Protein AF-X7F0U5-F1 (afdb_monomer_lite)

Secondary structure (DSSP, 8-state):
-PPPSS---EETTEE-TT--SHHHHHHHTT-----S-GGG-S-TTS-HHHHHHHHHHHTT-S-HHHHHHHHHHHHHHTT--GGGTTS-GGGS-HHHHHHH-

Foldseek 3Di:
DDQPPDDFDDDPNHTPSPDDDPVVVVVVVVDDDDDPDLQPQFDQVDALLCSQLVVCVVVVHDDPVVSLVVSLVLCVVLPHDSVSRRPGPVPDDPSRSVSSD

Sequence (101 aa):
METPSAGQVRFGGRDIGALRGEPLRQLRRRIQFVHQNPYGSLDPRYTIEDILTEPLRAFGIGRPEERRDRALQLLDQVALDRALAARRPAALSGGQRQRVA

InterPro domains:
  IPR003439 ABC transporter-like, ATP-binding domain [PF00005] (2-101)
  IPR027417 P-loop containing nucleoside triphosphate hydrolase [G3DSA:3.40.50.300] (1-101)
  IPR027417 P-loop containing nucleoside triphosphate hydrolase [SSF52540] (2-101)
  IPR050319 ABC Transporter ATP-Binding [PTHR43776] (2-101)

pLDDT: mean 81.18, std 15.32, range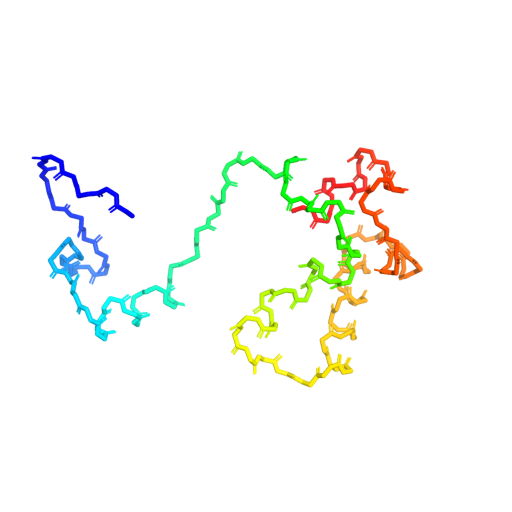 [41.72, 97.5]

Structure (mmCIF, N/CA/C/O backbone):
data_AF-X7F0U5-F1
#
_entry.id   AF-X7F0U5-F1
#
loop_
_atom_site.group_PDB
_atom_site.id
_atom_site.type_symbol
_atom_site.label_atom_id
_atom_site.label_alt_id
_atom_site.label_comp_id
_atom_site.label_asym_id
_atom_site.label_entity_id
_atom_site.label_seq_id
_atom_site.pdbx_PDB_ins_code
_atom_site.Cartn_x
_atom_site.Cartn_y
_atom_site.Cartn_z
_atom_site.occupancy
_atom_site.B_iso_or_equiv
_atom_site.auth_seq_id
_atom_site.auth_comp_id
_atom_site.auth_asym_id
_atom_site.auth_atom_id
_atom_site.pdbx_PDB_model_num
ATOM 1 N N . MET A 1 1 ? -3.152 5.169 22.669 1.00 51.69 1 MET A N 1
ATOM 2 C CA . MET A 1 1 ? -4.476 5.816 22.749 1.00 51.69 1 MET A CA 1
ATOM 3 C C . MET A 1 1 ? -4.458 6.654 23.995 1.00 51.69 1 MET A C 1
ATOM 5 O O . MET A 1 1 ? -4.257 6.095 25.066 1.00 51.69 1 MET A O 1
ATOM 9 N N . GLU A 1 2 ? -4.583 7.961 23.831 1.00 47.38 2 GLU A N 1
ATOM 10 C CA . GLU A 1 2 ? -4.828 8.847 24.960 1.00 47.38 2 GLU A CA 1
ATOM 11 C C . GLU A 1 2 ? -6.201 8.531 25.558 1.00 47.38 2 GLU A C 1
ATOM 13 O O . GLU A 1 2 ? -7.156 8.226 24.837 1.00 47.38 2 GLU A O 1
ATOM 18 N N . THR A 1 3 ? -6.282 8.530 26.883 1.00 53.50 3 THR A N 1
ATOM 19 C CA . THR A 1 3 ? -7.553 8.486 27.604 1.00 53.50 3 THR A CA 1
ATOM 20 C C . THR A 1 3 ? -8.225 9.850 27.467 1.00 53.50 3 THR A C 1
ATOM 22 O O . THR A 1 3 ? -7.585 10.846 27.803 1.00 53.50 3 THR A O 1
ATOM 25 N N . PRO A 1 4 ? -9.483 9.927 26.996 1.00 56.25 4 PRO A N 1
ATOM 26 C CA . PRO A 1 4 ? -10.209 11.189 26.945 1.00 56.25 4 PRO A CA 1
ATOM 27 C C . PRO A 1 4 ? -10.273 11.819 28.339 1.00 56.25 4 PRO A C 1
ATOM 29 O O . PRO A 1 4 ? -10.572 11.124 29.310 1.00 56.25 4 PRO A O 1
ATOM 32 N N . SER A 1 5 ? -10.039 13.128 28.437 1.00 61.38 5 SER A N 1
ATOM 33 C CA . SER A 1 5 ? -10.123 13.864 29.707 1.00 61.38 5 SER A CA 1
ATOM 34 C C . SER A 1 5 ? -11.543 13.877 30.300 1.00 61.38 5 SER A C 1
ATOM 36 O O . SER A 1 5 ? -11.698 14.048 31.504 1.00 61.38 5 SER A O 1
ATOM 38 N N . ALA A 1 6 ? -12.576 13.668 29.471 1.00 63.72 6 ALA A N 1
ATOM 39 C CA . ALA A 1 6 ? -13.962 13.407 29.867 1.00 63.72 6 ALA A CA 1
ATOM 40 C C . ALA A 1 6 ? -14.750 12.759 28.704 1.00 63.72 6 ALA A C 1
ATOM 42 O O . ALA A 1 6 ? -14.353 12.869 27.543 1.00 63.72 6 ALA A O 1
ATOM 43 N N . GLY A 1 7 ? -15.887 12.121 29.009 1.00 66.38 7 GLY A N 1
ATOM 44 C CA . GLY A 1 7 ? -16.810 11.532 28.024 1.00 66.38 7 GLY A CA 1
ATOM 45 C C . GLY A 1 7 ? -16.738 10.003 27.912 1.00 66.38 7 GLY A C 1
ATOM 46 O O . GLY A 1 7 ? -15.793 9.368 28.373 1.00 66.38 7 GLY A O 1
ATOM 47 N N . GLN A 1 8 ? -17.768 9.400 27.310 1.00 70.06 8 GLN A N 1
ATOM 48 C CA . GLN A 1 8 ? -17.839 7.957 27.050 1.00 70.06 8 GLN A CA 1
ATOM 49 C C . GLN A 1 8 ? -17.716 7.697 25.552 1.00 70.06 8 GLN A C 1
ATOM 51 O O . GLN A 1 8 ? -18.449 8.280 24.754 1.00 70.06 8 GLN A O 1
ATOM 56 N N . VAL A 1 9 ? -16.828 6.782 25.169 1.00 70.19 9 VAL A N 1
ATOM 57 C CA . VAL A 1 9 ? -16.730 6.310 23.784 1.00 70.19 9 VAL A CA 1
ATOM 58 C C . VAL A 1 9 ? -17.478 4.988 23.704 1.00 70.19 9 VAL A C 1
ATOM 60 O O . VAL A 1 9 ? -17.107 4.032 24.380 1.00 70.19 9 VAL A O 1
ATOM 63 N N . ARG A 1 10 ? -18.539 4.917 22.893 1.00 73.88 10 ARG A N 1
ATOM 64 C CA . ARG A 1 10 ? -19.331 3.691 22.707 1.00 73.88 10 ARG A CA 1
ATOM 65 C C . ARG A 1 10 ? -19.117 3.108 21.313 1.00 73.88 10 ARG A C 1
ATOM 67 O O . ARG A 1 10 ? -19.188 3.828 20.325 1.00 73.88 10 ARG A O 1
ATOM 74 N N . PHE A 1 11 ? -18.919 1.795 21.231 1.00 66.06 11 PHE A N 1
ATOM 75 C CA . PHE A 1 11 ? -18.858 1.035 19.980 1.00 66.06 11 PHE A CA 1
ATOM 76 C C . PHE A 1 11 ? -19.890 -0.095 20.026 1.00 66.06 11 PHE A C 1
ATOM 78 O O . PHE A 1 11 ? -19.858 -0.929 20.931 1.00 66.06 11 PHE A O 1
ATOM 85 N N . GLY A 1 12 ? -20.840 -0.111 19.085 1.00 66.25 12 GLY A N 1
ATOM 86 C CA . GLY A 1 12 ? -21.920 -1.110 19.059 1.00 66.25 12 GLY A CA 1
ATOM 87 C C . GLY A 1 12 ? -22.784 -1.131 20.330 1.00 66.25 12 GLY A C 1
ATOM 88 O O . GLY A 1 12 ? -23.167 -2.200 20.788 1.00 66.25 12 GLY A O 1
ATOM 89 N N . GLY A 1 13 ? -23.018 0.033 20.949 1.00 70.31 13 GLY A N 1
ATOM 90 C CA . GLY A 1 13 ? -23.785 0.162 22.197 1.00 70.31 13 GLY A CA 1
ATOM 91 C C . GLY A 1 13 ? -22.998 -0.119 23.484 1.00 70.31 13 GLY A C 1
ATOM 92 O O . GLY A 1 13 ? -23.522 0.110 24.571 1.00 70.31 13 GLY A O 1
ATOM 93 N N . ARG A 1 14 ? -21.735 -0.554 23.391 1.00 66.06 14 ARG A N 1
ATOM 94 C CA . ARG A 1 14 ? -20.882 -0.866 24.545 1.00 66.06 14 ARG A CA 1
ATOM 95 C C . ARG A 1 14 ? -19.850 0.233 24.776 1.00 66.06 14 ARG A C 1
ATOM 97 O O . ARG A 1 14 ? -19.194 0.649 23.826 1.00 66.06 14 ARG A O 1
ATOM 104 N N . ASP A 1 15 ? -19.693 0.687 26.018 1.00 77.56 15 ASP A N 1
ATOM 105 C CA . ASP A 1 15 ? -18.604 1.599 26.392 1.00 77.56 15 ASP A CA 1
ATOM 106 C C . ASP A 1 15 ? -17.251 0.889 26.228 1.00 77.56 15 ASP A C 1
ATOM 108 O O . ASP A 1 15 ? -17.039 -0.208 26.756 1.00 77.56 15 ASP A O 1
ATOM 112 N N . ILE A 1 16 ? -16.360 1.496 25.446 1.00 78.00 16 ILE A N 1
ATOM 113 C CA . ILE A 1 16 ? -15.037 0.962 25.127 1.00 7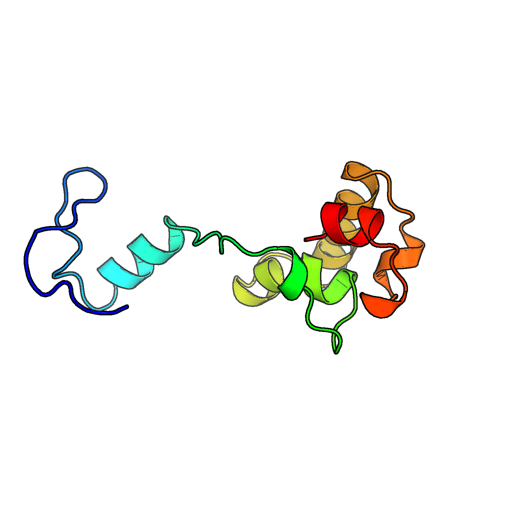8.00 16 ILE A CA 1
ATOM 114 C C . ILE A 1 16 ? -13.902 1.656 25.885 1.00 78.00 16 ILE A C 1
ATOM 116 O O . ILE A 1 16 ? -12.779 1.150 25.869 1.00 78.00 16 ILE A O 1
ATOM 120 N N . GLY A 1 17 ? -14.167 2.764 26.588 1.00 72.31 17 GLY A N 1
ATOM 121 C CA . GLY A 1 17 ? -13.139 3.518 27.320 1.00 72.31 17 GLY A CA 1
ATOM 122 C C . GLY A 1 17 ? -12.522 2.724 28.479 1.00 72.31 17 GLY A C 1
ATOM 123 O O . GLY A 1 17 ? -11.319 2.818 28.753 1.00 72.31 17 GLY A O 1
ATOM 124 N N . ALA A 1 18 ? -13.330 1.865 29.104 1.00 74.75 18 ALA A N 1
ATOM 125 C CA . ALA A 1 18 ? -12.931 1.012 30.222 1.00 74.75 18 ALA A CA 1
ATOM 126 C C . ALA A 1 18 ? -12.395 -0.371 29.804 1.00 74.75 18 ALA A C 1
ATOM 128 O O . ALA A 1 18 ? -11.943 -1.132 30.660 1.00 74.75 18 ALA A O 1
ATOM 129 N N . LEU A 1 19 ? -12.424 -0.733 28.513 1.00 77.88 19 LEU A N 1
ATOM 130 C CA . LEU A 1 19 ? -11.960 -2.055 28.087 1.00 77.88 19 LEU A CA 1
ATOM 131 C C . LEU A 1 19 ? -10.447 -2.198 28.297 1.00 77.88 19 LEU A C 1
ATOM 133 O O . LEU A 1 19 ? -9.651 -1.312 27.968 1.00 77.88 19 LEU A O 1
ATOM 137 N N . ARG A 1 20 ? -10.046 -3.349 28.839 1.00 77.06 20 ARG A N 1
ATOM 138 C CA . ARG A 1 20 ? -8.655 -3.756 29.080 1.00 77.06 20 ARG A CA 1
ATOM 139 C C . ARG A 1 20 ? -8.487 -5.222 28.666 1.00 77.06 20 ARG A C 1
ATOM 141 O O . ARG A 1 20 ? -9.472 -5.951 28.612 1.00 77.06 20 ARG A O 1
ATOM 148 N N . GLY A 1 21 ? -7.261 -5.654 28.365 1.00 83.00 21 GLY A N 1
ATOM 149 C CA . GLY A 1 21 ? -6.952 -7.063 28.076 1.00 83.00 21 GLY A CA 1
ATOM 150 C C . GLY A 1 21 ? -7.630 -7.629 26.819 1.00 83.00 21 GLY A C 1
ATOM 151 O O . GLY A 1 21 ? -7.678 -6.976 25.774 1.00 83.00 21 GLY A O 1
ATOM 152 N N . GLU A 1 22 ? -8.140 -8.860 26.916 1.00 80.62 22 GLU A N 1
ATOM 153 C CA . GLU A 1 22 ? -8.688 -9.626 25.784 1.00 80.62 22 GLU A CA 1
ATOM 154 C C . GLU A 1 22 ? -9.873 -8.944 25.064 1.00 80.62 22 GLU A C 1
ATOM 156 O O . GLU A 1 22 ? -9.847 -8.865 23.833 1.00 80.62 22 GLU A O 1
ATOM 161 N N . PRO A 1 23 ? -10.865 -8.355 25.764 1.00 76.25 23 PRO A N 1
ATOM 162 C CA . PRO A 1 23 ? -11.940 -7.597 25.117 1.00 76.25 23 PRO A CA 1
ATOM 163 C C . PRO A 1 23 ? -11.447 -6.428 24.254 1.00 76.25 23 PRO A C 1
ATOM 165 O O . PRO A 1 23 ? -11.972 -6.189 23.165 1.00 76.25 23 PRO A O 1
ATOM 168 N N . LEU A 1 24 ? -10.407 -5.716 24.705 1.00 78.12 24 LEU A N 1
ATOM 169 C CA . LEU A 1 24 ? -9.801 -4.632 23.929 1.00 78.12 24 LEU A C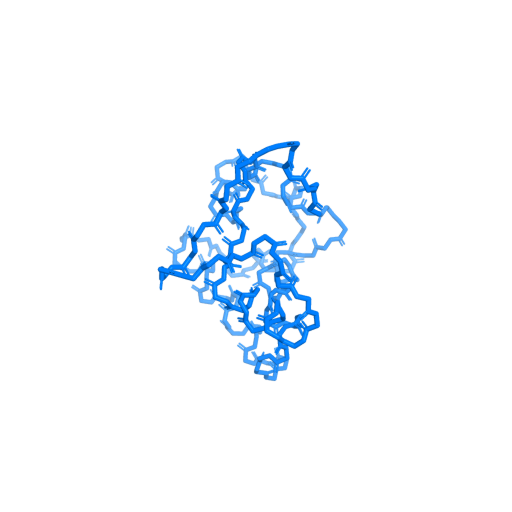A 1
ATOM 170 C C . LEU A 1 24 ? -9.079 -5.181 22.688 1.00 78.12 24 LEU A C 1
ATOM 172 O O . LEU A 1 24 ? -9.130 -4.571 21.621 1.00 78.12 24 LEU A O 1
ATOM 176 N N . ARG A 1 25 ? -8.442 -6.354 22.801 1.00 75.56 25 ARG A N 1
ATOM 177 C CA . ARG A 1 25 ? -7.781 -7.034 21.679 1.00 75.56 25 ARG A CA 1
ATOM 178 C C . ARG A 1 25 ? -8.779 -7.464 20.602 1.00 75.56 25 ARG A C 1
ATOM 180 O O . ARG A 1 25 ? -8.519 -7.250 19.422 1.00 75.56 25 ARG A O 1
ATOM 187 N N . GLN A 1 26 ? -9.929 -8.013 20.992 1.00 80.19 26 GLN A N 1
ATOM 188 C CA . GLN A 1 26 ? -10.994 -8.381 20.053 1.00 80.19 26 GLN A CA 1
ATOM 189 C C . GLN A 1 26 ? -11.613 -7.157 19.371 1.00 80.19 26 GLN A C 1
ATOM 191 O O . GLN A 1 26 ? -11.832 -7.177 18.162 1.00 80.19 26 GLN A O 1
ATOM 196 N N . LEU A 1 27 ? -11.834 -6.069 20.115 1.00 77.44 27 LEU A N 1
ATOM 197 C CA . LEU A 1 27 ? -12.313 -4.810 19.544 1.00 77.44 27 LEU A CA 1
ATOM 198 C C . LEU A 1 27 ? -11.342 -4.260 18.488 1.00 77.44 27 LEU A C 1
ATOM 200 O O . LEU A 1 27 ? -11.774 -3.860 17.412 1.00 77.44 27 LEU A O 1
ATOM 204 N N . ARG A 1 28 ? -10.030 -4.301 18.752 1.00 75.94 28 ARG A N 1
ATOM 205 C CA . ARG A 1 28 ? -8.996 -3.854 17.800 1.00 75.94 28 ARG A CA 1
ATOM 206 C C . ARG A 1 28 ? -8.989 -4.639 16.489 1.00 75.94 28 ARG A C 1
ATOM 208 O O . ARG A 1 28 ? -8.612 -4.083 15.472 1.00 75.94 28 ARG A O 1
ATOM 215 N N . ARG A 1 29 ? -9.451 -5.893 16.476 1.00 76.69 29 ARG A N 1
ATOM 216 C CA . ARG A 1 29 ? -9.627 -6.654 15.223 1.00 76.69 29 ARG A CA 1
ATOM 217 C C . ARG A 1 29 ? -10.800 -6.154 14.374 1.00 76.69 29 ARG A C 1
ATOM 219 O O . ARG A 1 29 ? -10.871 -6.482 13.199 1.00 76.69 29 ARG A O 1
ATOM 226 N N . ARG A 1 30 ? -11.726 -5.393 14.967 1.00 71.81 30 ARG A N 1
ATOM 227 C CA . ARG A 1 30 ? -12.927 -4.845 14.311 1.00 71.81 30 ARG A CA 1
ATOM 228 C C . ARG A 1 30 ? -12.794 -3.367 13.944 1.00 71.81 30 ARG A C 1
ATOM 230 O O . ARG A 1 30 ? -13.693 -2.833 13.304 1.00 71.81 30 ARG A O 1
ATOM 237 N N . ILE A 1 31 ? -11.720 -2.707 14.374 1.00 69.38 31 ILE A N 1
ATOM 238 C CA . ILE A 1 31 ? -11.461 -1.291 14.113 1.00 69.38 31 ILE A CA 1
ATOM 239 C C . ILE A 1 31 ? -10.171 -1.199 13.305 1.00 69.38 31 ILE A C 1
ATOM 241 O O . ILE A 1 31 ? -9.090 -1.438 13.837 1.00 69.38 31 ILE A O 1
ATOM 245 N N . GLN A 1 32 ? -10.283 -0.820 12.035 1.00 56.78 32 GLN A N 1
ATOM 246 C CA . GLN A 1 32 ? -9.131 -0.409 11.242 1.00 56.78 32 GLN A CA 1
ATOM 247 C C . GLN A 1 32 ? -8.958 1.101 11.352 1.00 56.78 32 GLN A C 1
ATOM 249 O O . GLN A 1 32 ? -9.860 1.875 11.038 1.00 56.78 32 GLN A O 1
ATOM 254 N N . PHE A 1 33 ? -7.788 1.509 11.828 1.00 56.22 33 PHE A N 1
ATOM 255 C CA . PHE A 1 33 ? -7.393 2.905 11.858 1.00 56.22 33 PHE A CA 1
ATOM 256 C C . PHE A 1 33 ? -6.886 3.305 10.470 1.00 56.22 33 PHE A C 1
ATOM 258 O O . PHE A 1 33 ? -5.886 2.764 10.004 1.00 56.22 33 PHE A O 1
ATOM 265 N N . VAL A 1 34 ? -7.569 4.243 9.816 1.00 51.94 34 VAL A N 1
ATOM 266 C CA . VAL A 1 34 ? -7.124 4.824 8.544 1.00 51.94 34 VAL A CA 1
ATOM 267 C C . VAL A 1 34 ? -6.493 6.180 8.857 1.00 51.94 34 VAL A C 1
ATOM 269 O O . VAL A 1 34 ? -7.181 7.100 9.298 1.00 51.94 34 VAL A O 1
ATOM 272 N N . HIS A 1 35 ? -5.172 6.299 8.694 1.00 49.69 35 HIS A N 1
ATOM 273 C CA . HIS A 1 35 ? -4.463 7.567 8.893 1.00 49.69 35 HIS A CA 1
ATOM 274 C C . HIS A 1 35 ? -4.851 8.574 7.798 1.00 49.69 35 HIS A C 1
ATOM 276 O O . HIS A 1 35 ? -4.853 8.238 6.618 1.00 49.69 35 HIS A O 1
ATOM 282 N N . GLN A 1 36 ? -5.104 9.832 8.174 1.00 46.84 36 GLN A N 1
ATOM 283 C CA . GLN A 1 36 ? -5.509 10.905 7.249 1.00 46.84 36 GLN A CA 1
ATOM 284 C C . GLN A 1 36 ? -4.390 11.420 6.312 1.00 46.84 36 GLN A C 1
ATOM 286 O O . GLN A 1 36 ? -4.586 12.433 5.648 1.00 46.84 36 GLN A O 1
ATOM 291 N N . ASN A 1 37 ? -3.221 10.770 6.226 1.00 45.50 37 ASN A N 1
ATOM 292 C CA . ASN A 1 37 ? -2.127 11.246 5.371 1.00 45.50 37 ASN A CA 1
ATOM 293 C C . ASN A 1 37 ? -1.453 10.112 4.567 1.00 45.50 37 ASN A C 1
ATOM 295 O O . ASN A 1 37 ? -0.398 9.612 4.964 1.00 45.50 37 ASN A O 1
ATOM 299 N N . PRO A 1 38 ? -2.043 9.690 3.433 1.00 48.94 38 PRO A N 1
ATOM 300 C CA . PRO A 1 38 ? -1.520 8.588 2.620 1.00 48.94 38 PRO A CA 1
ATOM 301 C C . PRO A 1 38 ? -0.192 8.922 1.908 1.00 48.94 38 PRO A C 1
ATOM 303 O O . PRO A 1 38 ? 0.546 8.027 1.521 1.00 48.94 38 PRO A O 1
ATOM 306 N N . TYR A 1 39 ? 0.191 10.196 1.768 1.00 41.72 39 TYR A N 1
ATOM 307 C CA . TYR A 1 39 ? 1.396 10.572 1.006 1.00 41.72 39 TYR A CA 1
ATOM 308 C C . TYR A 1 39 ? 2.725 10.249 1.709 1.00 41.72 39 TYR A C 1
ATOM 310 O O . TYR A 1 39 ? 3.751 10.127 1.042 1.00 41.72 39 TYR A O 1
ATOM 318 N N . GLY A 1 40 ? 2.709 10.093 3.037 1.00 50.94 40 GLY A N 1
ATOM 319 C CA . GLY A 1 40 ? 3.864 9.679 3.842 1.00 50.94 40 GLY A CA 1
ATOM 320 C C . GLY A 1 40 ? 3.858 8.199 4.247 1.00 50.94 40 GLY A C 1
ATOM 321 O O . GLY A 1 40 ? 4.706 7.806 5.042 1.00 50.94 40 GLY A O 1
ATOM 322 N N . SER A 1 41 ? 2.901 7.390 3.763 1.00 58.00 41 SER A N 1
ATOM 323 C CA . SER A 1 41 ? 2.644 6.030 4.276 1.00 58.00 41 SER A CA 1
ATOM 324 C C . SER A 1 41 ? 3.580 4.951 3.723 1.00 58.00 41 SER A C 1
ATOM 326 O O . SER A 1 41 ? 3.725 3.890 4.330 1.00 58.00 41 SER A O 1
ATOM 328 N N . LEU A 1 42 ? 4.227 5.206 2.583 1.00 73.06 42 LEU A N 1
ATOM 329 C CA . LEU A 1 42 ? 5.098 4.233 1.932 1.00 73.06 42 LEU A CA 1
ATOM 330 C C . LEU A 1 42 ? 6.523 4.352 2.489 1.00 73.06 42 LEU A C 1
ATOM 332 O O . LEU A 1 42 ? 7.302 5.196 2.040 1.00 73.06 42 LEU A O 1
ATOM 336 N N . ASP A 1 43 ? 6.869 3.505 3.462 1.00 82.31 43 ASP A N 1
ATOM 337 C CA . ASP A 1 43 ? 8.224 3.456 4.022 1.00 82.31 43 ASP A CA 1
ATOM 338 C C . ASP A 1 43 ? 9.244 3.115 2.908 1.00 82.31 43 ASP A C 1
ATOM 340 O O . ASP A 1 43 ? 9.165 2.046 2.291 1.00 82.31 43 ASP A O 1
ATOM 344 N N . PRO A 1 44 ? 10.220 4.005 2.627 1.00 85.12 44 PRO A N 1
ATOM 345 C CA . PRO A 1 44 ? 11.124 3.881 1.483 1.00 85.12 44 PRO A CA 1
ATOM 346 C C . PRO A 1 44 ? 12.093 2.698 1.587 1.00 85.12 44 PRO A C 1
ATOM 348 O O . PRO A 1 44 ? 12.776 2.381 0.609 1.00 85.12 44 PRO A O 1
ATOM 351 N N . ARG A 1 45 ? 12.193 2.059 2.758 1.00 89.44 45 ARG A N 1
ATOM 352 C CA . ARG A 1 45 ? 13.056 0.893 2.979 1.00 89.44 45 ARG A CA 1
ATOM 353 C C . ARG A 1 45 ? 12.478 -0.378 2.364 1.00 89.44 45 ARG A C 1
ATOM 355 O O . ARG A 1 45 ? 13.246 -1.281 2.029 1.00 89.44 45 ARG A O 1
ATOM 362 N N . TYR A 1 46 ? 11.161 -0.429 2.188 1.00 92.44 46 TYR A N 1
ATOM 363 C CA . TYR A 1 46 ? 10.435 -1.612 1.746 1.00 92.44 46 TYR A CA 1
ATOM 364 C C . TYR A 1 46 ? 10.063 -1.543 0.263 1.00 92.44 46 TYR A C 1
ATOM 366 O O . TY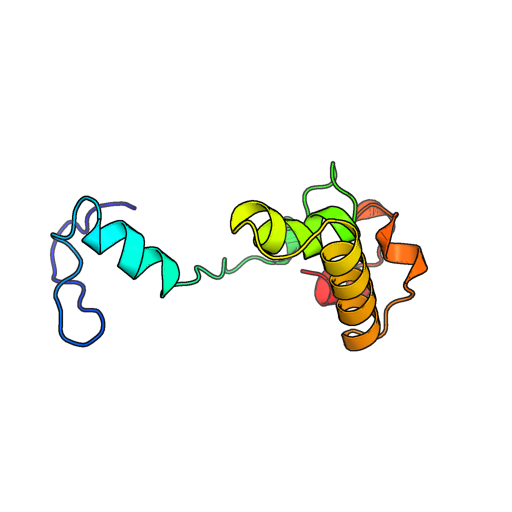R A 1 46 ? 9.980 -0.469 -0.341 1.00 92.44 46 TYR A O 1
ATOM 374 N N . THR A 1 47 ? 9.883 -2.713 -0.347 1.00 95.50 47 THR A N 1
ATOM 375 C CA . THR A 1 47 ? 9.348 -2.814 -1.710 1.00 95.50 47 THR A CA 1
ATOM 376 C C . THR A 1 47 ? 7.839 -2.566 -1.726 1.00 95.50 47 THR A C 1
ATOM 378 O O . THR A 1 47 ? 7.182 -2.597 -0.686 1.00 95.50 47 THR A O 1
ATOM 381 N N . ILE A 1 48 ? 7.262 -2.332 -2.905 1.00 94.25 48 ILE A N 1
ATOM 382 C CA . ILE A 1 48 ? 5.805 -2.213 -3.037 1.00 94.25 48 ILE A CA 1
ATOM 383 C C . ILE A 1 48 ? 5.109 -3.514 -2.603 1.00 94.25 48 ILE A C 1
ATOM 385 O O . ILE A 1 48 ? 4.115 -3.459 -1.887 1.00 94.25 48 ILE A O 1
ATOM 389 N N . GLU A 1 49 ? 5.661 -4.680 -2.952 1.00 95.69 49 GLU A N 1
ATOM 390 C CA . GLU A 1 49 ? 5.181 -5.988 -2.481 1.00 95.69 49 GLU A CA 1
ATOM 391 C C . GLU A 1 49 ? 5.194 -6.079 -0.952 1.00 95.69 49 GLU A C 1
ATOM 393 O O . GLU A 1 49 ? 4.208 -6.492 -0.341 1.00 95.69 49 GLU A O 1
ATOM 398 N N . ASP A 1 50 ? 6.284 -5.651 -0.314 1.00 93.69 50 ASP A N 1
ATOM 399 C CA . ASP A 1 50 ? 6.386 -5.649 1.143 1.00 93.69 50 ASP A CA 1
ATOM 400 C C . ASP A 1 50 ? 5.308 -4.783 1.789 1.00 93.69 50 ASP A C 1
ATOM 402 O O . ASP A 1 50 ? 4.692 -5.204 2.766 1.00 93.69 50 ASP A O 1
ATOM 406 N N . ILE A 1 51 ? 5.076 -3.590 1.247 1.00 92.12 51 ILE A N 1
ATOM 407 C CA . ILE A 1 51 ? 4.087 -2.657 1.782 1.00 92.12 51 ILE A CA 1
ATOM 408 C C . ILE A 1 51 ? 2.674 -3.231 1.624 1.00 92.12 51 ILE A C 1
ATOM 410 O O . ILE A 1 51 ? 1.918 -3.278 2.590 1.00 92.12 51 ILE A O 1
ATOM 414 N N . LEU A 1 52 ? 2.337 -3.749 0.439 1.00 92.00 52 LEU A N 1
ATOM 415 C CA . LEU A 1 52 ? 1.021 -4.336 0.163 1.00 92.00 52 LEU A CA 1
ATOM 416 C C . LEU A 1 52 ? 0.754 -5.611 0.979 1.00 92.00 52 LEU A C 1
ATOM 418 O O . LEU A 1 52 ? -0.396 -5.921 1.292 1.00 92.00 52 LEU A O 1
ATOM 422 N N . THR A 1 53 ? 1.801 -6.363 1.330 1.00 94.38 53 THR A N 1
ATOM 423 C CA . THR A 1 53 ? 1.677 -7.620 2.086 1.00 94.38 53 THR A CA 1
ATOM 424 C C . THR A 1 53 ? 1.907 -7.472 3.586 1.00 94.38 53 THR A C 1
ATOM 426 O O . THR A 1 53 ? 1.623 -8.420 4.320 1.00 94.38 53 THR A O 1
ATOM 429 N N . GLU A 1 54 ? 2.392 -6.325 4.076 1.00 91.94 54 GLU A N 1
ATOM 430 C CA . GLU A 1 54 ? 2.654 -6.077 5.502 1.00 91.94 54 GLU A CA 1
ATOM 431 C C . GLU A 1 54 ? 1.446 -6.414 6.388 1.00 91.94 54 GLU A C 1
ATOM 433 O O . GLU A 1 54 ? 1.630 -7.229 7.299 1.00 91.94 54 GLU A O 1
ATOM 438 N N . PRO A 1 55 ? 0.205 -5.987 6.069 1.00 86.38 55 PRO A N 1
ATOM 439 C CA . PRO A 1 55 ? -0.947 -6.328 6.897 1.00 86.38 55 PRO A CA 1
ATOM 440 C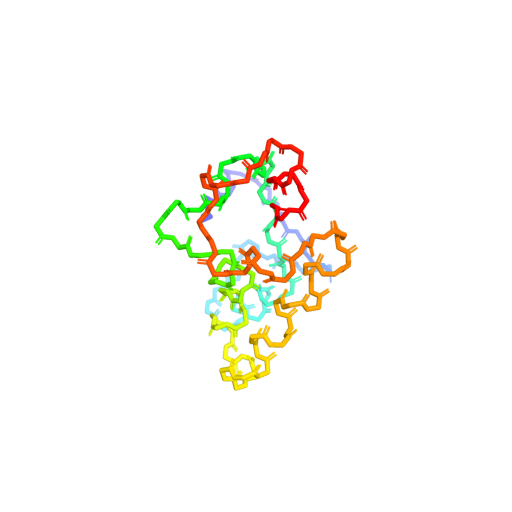 C . PRO A 1 55 ? -1.202 -7.839 6.946 1.00 86.38 55 PRO A C 1
ATOM 442 O O . PRO A 1 55 ? -1.477 -8.404 8.003 1.00 86.38 55 PRO A O 1
ATOM 445 N N . LEU A 1 56 ? -1.061 -8.534 5.811 1.00 89.19 56 LEU A N 1
ATOM 446 C CA . LEU A 1 56 ? -1.248 -9.988 5.736 1.00 89.19 56 LEU A CA 1
ATOM 447 C C . LEU A 1 56 ? -0.190 -10.729 6.557 1.00 89.19 56 LEU A C 1
ATOM 449 O O . LEU A 1 56 ? -0.506 -11.707 7.237 1.00 89.19 56 LEU A O 1
ATOM 453 N N . ARG A 1 57 ? 1.058 -10.247 6.530 1.00 89.88 57 ARG A N 1
ATOM 454 C CA . ARG A 1 57 ? 2.147 -10.771 7.361 1.00 89.88 57 ARG A CA 1
ATOM 455 C C . ARG A 1 57 ? 1.868 -10.537 8.844 1.00 89.88 57 ARG A C 1
ATOM 457 O O . ARG A 1 57 ? 1.958 -11.491 9.614 1.00 89.88 57 ARG A O 1
ATOM 464 N N . ALA A 1 58 ? 1.467 -9.325 9.225 1.00 86.25 58 ALA A N 1
ATOM 465 C CA . ALA A 1 58 ? 1.174 -8.946 10.606 1.00 86.25 58 ALA A CA 1
ATOM 466 C C . ALA A 1 58 ? 0.019 -9.759 11.219 1.00 86.25 58 ALA A C 1
ATOM 468 O O . ALA A 1 58 ? 0.062 -10.107 12.399 1.00 86.25 58 ALA A O 1
ATOM 469 N N . PHE A 1 59 ? -0.992 -10.116 10.420 1.00 87.31 59 PHE A N 1
ATOM 470 C CA . PHE A 1 59 ? -2.114 -10.954 10.859 1.00 87.31 59 PHE A CA 1
ATOM 471 C C . PHE A 1 59 ? -1.901 -12.462 10.656 1.00 87.31 59 PHE A C 1
ATOM 473 O O . PHE A 1 59 ? -2.782 -13.245 11.009 1.00 87.31 59 PHE A O 1
ATOM 480 N N . GLY A 1 60 ? -0.761 -12.891 10.105 1.00 90.69 60 GLY A N 1
ATOM 481 C CA . GLY A 1 60 ? -0.486 -14.307 9.843 1.00 90.69 60 GLY A CA 1
ATOM 482 C C . GLY A 1 60 ? -1.395 -14.933 8.777 1.00 90.69 60 GLY A C 1
ATOM 483 O O . GLY A 1 60 ? -1.647 -16.133 8.815 1.00 90.69 60 GLY A O 1
ATOM 484 N N . ILE A 1 61 ? -1.897 -14.140 7.828 1.00 91.75 61 ILE A N 1
ATOM 485 C CA . ILE A 1 61 ? -2.843 -14.574 6.791 1.00 91.75 61 ILE A CA 1
ATOM 486 C C . ILE A 1 61 ? -2.074 -15.066 5.563 1.00 91.75 61 ILE A C 1
ATOM 488 O O . ILE A 1 61 ? -1.257 -14.325 5.017 1.00 91.75 61 ILE A O 1
ATOM 492 N N . GLY A 1 62 ? -2.345 -16.293 5.116 1.00 94.38 62 GLY A N 1
ATOM 493 C CA . GLY A 1 62 ? -1.774 -16.888 3.900 1.00 94.38 62 GLY A CA 1
ATOM 494 C C . GLY A 1 62 ? -0.281 -17.243 3.979 1.00 94.38 62 GLY A C 1
ATOM 495 O O . GLY A 1 62 ? 0.437 -16.836 4.897 1.00 94.38 62 GLY A O 1
ATOM 496 N N . ARG A 1 63 ? 0.188 -18.017 3.001 1.00 96.12 63 ARG A N 1
ATOM 497 C CA . ARG A 1 63 ? 1.591 -18.395 2.769 1.00 96.12 63 ARG A CA 1
ATOM 498 C C . ARG A 1 63 ? 2.338 -17.299 1.992 1.00 96.12 63 ARG A C 1
ATOM 500 O O . ARG A 1 63 ? 1.696 -16.431 1.402 1.00 96.12 63 ARG A O 1
ATOM 507 N N . PRO A 1 64 ? 3.685 -17.314 1.960 1.00 93.44 64 PRO A N 1
ATOM 508 C CA . PRO A 1 64 ? 4.464 -16.316 1.222 1.00 93.44 64 PRO A CA 1
ATOM 509 C C . PRO A 1 64 ? 4.039 -16.149 -0.247 1.00 93.44 64 PRO A C 1
ATOM 511 O O . PRO A 1 64 ? 3.859 -15.023 -0.700 1.00 93.44 64 PRO A O 1
ATOM 514 N N . GLU A 1 65 ? 3.803 -17.255 -0.954 1.00 95.75 65 GLU A N 1
ATOM 515 C CA . GLU A 1 65 ? 3.363 -17.261 -2.359 1.00 95.75 65 GLU A CA 1
ATOM 516 C C . GLU A 1 65 ? 1.975 -16.625 -2.528 1.00 95.75 65 GLU A C 1
ATOM 518 O O . GLU A 1 65 ? 1.797 -15.732 -3.349 1.00 95.75 65 GLU A O 1
ATOM 523 N N . GLU A 1 66 ? 1.017 -16.983 -1.669 1.00 96.31 66 GLU A N 1
ATOM 524 C CA . GLU A 1 66 ? -0.345 -16.430 -1.698 1.00 96.31 66 GLU A CA 1
ATOM 525 C C . GLU A 1 66 ? -0.356 -14.916 -1.429 1.00 96.31 66 GLU A C 1
ATOM 527 O O . GLU A 1 66 ? -1.124 -14.165 -2.032 1.00 96.31 66 GLU A O 1
ATOM 532 N N . ARG A 1 67 ? 0.517 -14.439 -0.530 1.00 95.88 67 ARG A N 1
ATOM 533 C CA . ARG A 1 67 ? 0.674 -13.004 -0.244 1.00 95.88 67 ARG A CA 1
ATOM 534 C C . ARG A 1 67 ? 1.247 -12.263 -1.445 1.00 95.88 67 ARG A C 1
ATOM 536 O O . ARG A 1 67 ? 0.759 -11.183 -1.776 1.00 95.88 67 ARG A O 1
ATOM 543 N N . ARG A 1 68 ? 2.251 -12.846 -2.103 1.00 95.94 68 ARG A N 1
ATOM 544 C CA . ARG A 1 68 ? 2.841 -12.296 -3.326 1.00 95.94 68 ARG A CA 1
ATOM 545 C C . ARG A 1 68 ? 1.793 -12.190 -4.427 1.00 95.94 68 ARG A C 1
ATOM 547 O O . ARG A 1 68 ? 1.606 -11.107 -4.975 1.00 95.94 68 ARG A O 1
ATOM 554 N N . ASP A 1 69 ? 1.051 -13.261 -4.688 1.00 97.25 69 ASP A N 1
ATOM 555 C CA . ASP A 1 69 ? -0.023 -13.259 -5.686 1.00 97.25 69 ASP A CA 1
ATOM 556 C C . ASP A 1 69 ? -1.083 -12.205 -5.370 1.00 97.25 69 ASP A C 1
ATOM 558 O O . ASP A 1 69 ? -1.534 -11.479 -6.261 1.00 97.25 69 ASP A O 1
ATOM 562 N N . ARG A 1 70 ? -1.428 -12.045 -4.088 1.00 95.00 70 ARG A N 1
ATOM 563 C CA . ARG A 1 70 ? -2.355 -11.001 -3.655 1.00 95.00 70 ARG A CA 1
ATOM 564 C C . ARG A 1 70 ? -1.816 -9.598 -3.930 1.00 95.00 70 ARG A C 1
ATOM 566 O O . ARG A 1 70 ? -2.580 -8.753 -4.389 1.00 95.00 70 ARG A O 1
ATOM 573 N N . ALA A 1 71 ? -0.530 -9.344 -3.695 1.00 95.38 71 ALA A N 1
ATOM 574 C CA . ALA A 1 71 ? 0.089 -8.059 -4.018 1.00 95.38 71 ALA A CA 1
ATOM 575 C C . ALA A 1 71 ? 0.051 -7.765 -5.523 1.00 95.38 71 ALA A C 1
ATOM 577 O O . ALA A 1 71 ? -0.280 -6.649 -5.918 1.00 95.38 71 ALA A O 1
ATOM 578 N N . LEU A 1 72 ? 0.318 -8.766 -6.366 1.00 97.50 72 LEU A N 1
ATOM 579 C CA . LEU A 1 72 ? 0.240 -8.610 -7.821 1.00 97.50 72 LEU A CA 1
ATOM 580 C C . LEU A 1 72 ? -1.187 -8.293 -8.284 1.00 97.50 72 LEU A C 1
ATOM 582 O O . LEU A 1 72 ? -1.380 -7.392 -9.095 1.00 97.50 72 LEU A O 1
ATOM 586 N N . GLN A 1 73 ? -2.190 -8.968 -7.718 1.00 96.62 73 GLN A N 1
ATOM 587 C CA . GLN A 1 73 ? -3.598 -8.665 -7.993 1.00 96.62 73 GLN A CA 1
ATOM 588 C C . GLN A 1 73 ? -3.981 -7.241 -7.574 1.00 96.62 73 GLN A C 1
ATOM 590 O O . GLN A 1 73 ? -4.751 -6.587 -8.271 1.00 96.62 73 GLN A O 1
ATOM 595 N N . LEU A 1 74 ? -3.470 -6.757 -6.437 1.00 93.75 74 LEU A N 1
ATOM 596 C CA . LEU A 1 74 ? -3.722 -5.387 -5.984 1.00 93.75 74 LEU A CA 1
ATOM 597 C C . LEU A 1 74 ? -3.137 -4.361 -6.960 1.00 93.75 74 LEU A C 1
ATOM 599 O O . LEU A 1 74 ? -3.804 -3.374 -7.255 1.00 93.75 74 LEU A O 1
ATOM 603 N N . LEU A 1 75 ? -1.945 -4.614 -7.511 1.00 95.69 75 LEU A N 1
ATOM 604 C CA . LEU A 1 75 ? -1.355 -3.760 -8.548 1.00 95.69 75 LEU A CA 1
ATOM 605 C C . LEU A 1 75 ? -2.213 -3.721 -9.818 1.00 95.69 75 LEU A C 1
ATOM 607 O O . LEU A 1 75 ? -2.457 -2.634 -10.346 1.00 95.69 75 LEU A O 1
ATOM 611 N N . ASP A 1 76 ? -2.738 -4.865 -10.260 1.00 95.94 76 ASP A N 1
ATOM 612 C CA . ASP A 1 76 ? -3.635 -4.908 -11.420 1.00 95.94 76 ASP A CA 1
ATOM 613 C C . ASP A 1 76 ? -4.919 -4.097 -11.179 1.00 95.94 76 ASP A C 1
ATOM 615 O O . ASP A 1 76 ? -5.357 -3.354 -12.057 1.00 95.94 76 ASP A O 1
ATOM 619 N N . GLN A 1 77 ? -5.504 -4.192 -9.977 1.00 94.00 77 GLN A N 1
ATOM 620 C CA . GLN A 1 77 ? -6.728 -3.463 -9.606 1.00 94.00 77 GLN A CA 1
ATOM 621 C C . GLN A 1 77 ? -6.564 -1.945 -9.695 1.00 94.00 77 GLN A C 1
ATOM 623 O O . GLN A 1 77 ? -7.535 -1.235 -9.955 1.00 94.00 77 GLN A O 1
ATOM 628 N N . VAL A 1 78 ? -5.341 -1.449 -9.515 1.00 92.75 78 VAL A N 1
ATOM 629 C CA . VAL A 1 78 ? -5.016 -0.024 -9.625 1.00 92.75 78 VAL A CA 1
ATOM 630 C C . VAL A 1 78 ? -4.305 0.325 -10.938 1.00 92.75 78 VAL A C 1
ATOM 632 O O . VAL A 1 78 ? -3.729 1.410 -11.073 1.00 92.75 78 VAL A O 1
ATOM 635 N N . ALA A 1 79 ? -4.364 -0.571 -11.929 1.00 94.88 79 ALA A N 1
ATOM 636 C CA . ALA A 1 79 ? -3.764 -0.412 -13.253 1.00 94.88 79 ALA A CA 1
ATOM 637 C C . ALA A 1 79 ? -2.266 -0.047 -13.190 1.00 94.88 79 ALA A C 1
ATOM 639 O O . ALA A 1 79 ? -1.803 0.922 -13.807 1.00 94.88 79 ALA A O 1
ATOM 640 N N . LEU A 1 80 ? -1.515 -0.795 -12.380 1.00 95.12 80 LEU A N 1
ATOM 641 C CA . LEU A 1 80 ? -0.065 -0.711 -12.260 1.00 95.12 80 LEU A CA 1
ATOM 642 C C . LEU A 1 80 ? 0.587 -2.004 -12.746 1.00 95.12 80 LEU A C 1
ATOM 644 O O . LEU A 1 80 ? 0.087 -3.096 -12.506 1.00 95.12 80 LEU A O 1
ATOM 648 N N . ASP A 1 81 ? 1.735 -1.865 -13.409 1.00 96.06 81 ASP A N 1
ATOM 649 C CA . ASP A 1 81 ? 2.524 -3.008 -13.859 1.00 96.06 81 ASP A CA 1
ATOM 650 C C . ASP A 1 81 ? 3.007 -3.827 -12.652 1.00 96.06 81 ASP A C 1
ATOM 652 O O . ASP A 1 81 ? 3.604 -3.294 -11.711 1.00 96.06 81 ASP A O 1
ATOM 656 N N . ARG A 1 82 ? 2.796 -5.143 -12.708 1.00 96.38 82 ARG A N 1
ATOM 657 C CA . ARG A 1 82 ? 3.280 -6.127 -11.735 1.00 96.38 82 ARG A CA 1
ATOM 658 C C . ARG A 1 82 ? 4.791 -6.048 -11.502 1.00 96.38 82 ARG A C 1
ATOM 660 O O . ARG A 1 82 ? 5.246 -6.335 -10.397 1.00 96.38 82 ARG A O 1
ATOM 667 N N . ALA A 1 83 ? 5.574 -5.600 -12.485 1.00 95.69 83 ALA A N 1
ATOM 668 C CA . ALA A 1 83 ? 7.011 -5.362 -12.346 1.00 95.69 83 ALA A CA 1
ATOM 669 C C . ALA A 1 83 ? 7.354 -4.316 -11.264 1.00 95.69 83 ALA A C 1
ATOM 671 O O . ALA A 1 83 ? 8.481 -4.290 -10.759 1.00 95.69 83 ALA A O 1
ATOM 672 N N . LEU A 1 84 ? 6.395 -3.466 -10.876 1.00 95.69 84 LEU A N 1
ATOM 673 C CA . LEU A 1 84 ? 6.556 -2.494 -9.794 1.00 95.69 84 LEU A CA 1
ATOM 674 C C . LEU A 1 84 ? 6.560 -3.137 -8.403 1.00 95.69 84 LEU A C 1
ATOM 676 O O . LEU A 1 84 ? 7.067 -2.510 -7.476 1.00 95.69 84 LEU A O 1
ATOM 680 N N . ALA A 1 85 ? 6.085 -4.378 -8.251 1.00 95.88 85 ALA A N 1
ATOM 681 C CA . ALA A 1 85 ? 6.056 -5.087 -6.969 1.00 95.88 85 ALA A CA 1
ATOM 682 C C . ALA A 1 85 ? 7.437 -5.126 -6.291 1.00 95.88 85 ALA A C 1
ATOM 684 O O . ALA A 1 85 ? 7.567 -4.802 -5.113 1.00 95.88 85 ALA A O 1
ATOM 685 N N . ALA A 1 86 ? 8.488 -5.421 -7.063 1.00 96.25 86 ALA A N 1
ATOM 686 C CA . ALA A 1 86 ? 9.866 -5.494 -6.574 1.00 96.25 86 ALA A CA 1
ATOM 687 C C . ALA A 1 86 ? 10.560 -4.122 -6.451 1.00 96.25 86 ALA A C 1
ATOM 689 O O . ALA A 1 86 ? 11.712 -4.038 -6.019 1.00 96.25 86 ALA A O 1
ATOM 690 N N . ARG A 1 87 ? 9.909 -3.032 -6.874 1.00 96.00 87 ARG A N 1
ATOM 691 C CA . ARG A 1 87 ? 10.478 -1.680 -6.821 1.00 96.00 87 ARG A CA 1
ATOM 692 C C . ARG A 1 87 ? 10.206 -1.037 -5.467 1.00 96.00 87 ARG A C 1
ATOM 694 O O . ARG A 1 87 ? 9.363 -1.482 -4.697 1.00 96.00 87 ARG A O 1
ATOM 701 N N . ARG A 1 88 ? 10.947 0.031 -5.175 1.00 94.31 88 ARG A N 1
ATOM 702 C CA . ARG A 1 88 ? 10.729 0.877 -3.995 1.00 94.31 88 ARG A CA 1
ATOM 703 C C . ARG A 1 88 ? 9.836 2.072 -4.345 1.00 94.31 88 ARG A C 1
ATOM 705 O O . ARG A 1 88 ? 9.853 2.501 -5.502 1.00 94.31 88 ARG A O 1
ATOM 712 N N . PRO A 1 89 ? 9.149 2.684 -3.363 1.00 91.69 89 PRO A N 1
ATOM 713 C CA . PRO A 1 89 ? 8.270 3.840 -3.578 1.00 91.69 89 PRO A CA 1
ATOM 714 C C . PRO A 1 89 ? 8.907 5.016 -4.329 1.00 91.69 89 PRO A C 1
ATOM 716 O O . PRO A 1 89 ? 8.219 5.735 -5.049 1.00 91.69 89 PRO A O 1
ATOM 719 N N . ALA A 1 90 ? 10.225 5.206 -4.205 1.00 89.88 90 ALA A N 1
ATOM 720 C CA . ALA A 1 90 ? 10.959 6.259 -4.909 1.00 89.88 90 ALA A CA 1
ATOM 721 C C . ALA A 1 90 ? 10.915 6.126 -6.445 1.00 89.88 90 ALA A C 1
ATOM 723 O O . ALA A 1 90 ? 11.061 7.126 -7.139 1.00 89.88 90 ALA A O 1
ATOM 724 N N . ALA A 1 91 ? 10.693 4.917 -6.971 1.00 89.88 91 ALA A N 1
ATOM 725 C CA . ALA A 1 91 ? 10.598 4.662 -8.408 1.00 89.88 91 ALA A CA 1
ATOM 726 C C . ALA A 1 91 ? 9.210 4.985 -8.994 1.00 89.88 91 ALA A C 1
ATOM 728 O O . ALA A 1 91 ? 9.031 4.926 -10.207 1.00 89.88 91 ALA A O 1
ATOM 729 N N . LEU A 1 92 ? 8.225 5.296 -8.147 1.00 89.50 92 LEU A N 1
ATOM 730 C CA . LEU A 1 92 ? 6.862 5.594 -8.566 1.00 89.50 92 LEU A CA 1
ATOM 731 C C . LEU A 1 92 ? 6.684 7.093 -8.842 1.00 89.50 92 LEU A C 1
ATOM 733 O O . LEU A 1 92 ? 7.146 7.952 -8.084 1.00 89.50 92 LEU A O 1
ATOM 737 N N . SER A 1 93 ? 5.930 7.434 -9.884 1.00 90.31 93 SER A N 1
ATOM 738 C CA . SER A 1 93 ? 5.423 8.795 -10.073 1.00 90.31 93 SER A CA 1
ATOM 739 C C . SER A 1 93 ? 4.471 9.191 -8.932 1.00 90.31 93 SER A C 1
ATOM 741 O O . SER A 1 93 ? 4.003 8.344 -8.166 1.00 90.31 93 SER A O 1
ATOM 743 N N . GLY A 1 94 ? 4.160 10.483 -8.791 1.00 86.19 94 GLY A N 1
ATOM 744 C CA . GLY A 1 94 ? 3.216 10.953 -7.765 1.00 86.19 94 GLY A CA 1
ATOM 745 C C . GLY A 1 94 ? 1.844 10.270 -7.863 1.00 86.19 94 GLY A C 1
ATOM 746 O O . GLY A 1 94 ? 1.341 9.745 -6.872 1.00 86.19 94 GLY A O 1
ATOM 747 N N . GLY A 1 95 ? 1.292 10.172 -9.077 1.00 87.88 95 GLY A N 1
ATOM 748 C CA . GLY A 1 95 ? 0.012 9.496 -9.324 1.00 87.88 95 GLY A CA 1
ATOM 749 C C . GLY A 1 95 ? 0.068 7.970 -9.183 1.00 87.88 95 GLY A C 1
ATOM 750 O O . GLY A 1 95 ? -0.953 7.329 -8.958 1.00 87.88 95 GLY A O 1
ATOM 751 N N . GLN A 1 96 ? 1.245 7.350 -9.303 1.00 90.56 96 GLN A N 1
ATOM 752 C CA . GLN A 1 96 ? 1.410 5.929 -8.975 1.00 90.56 96 GLN A CA 1
ATOM 753 C C . GLN A 1 96 ? 1.445 5.712 -7.459 1.00 90.56 96 GLN A C 1
ATOM 755 O O . GLN A 1 96 ? 0.819 4.779 -6.973 1.00 90.56 96 GLN A O 1
ATOM 760 N N . ARG A 1 97 ? 2.101 6.599 -6.699 1.00 86.81 97 ARG A N 1
ATOM 761 C CA . ARG A 1 97 ? 2.098 6.535 -5.227 1.00 86.81 97 ARG A CA 1
ATOM 762 C C . ARG A 1 97 ? 0.695 6.670 -4.650 1.00 86.81 97 ARG A C 1
ATOM 764 O O . ARG A 1 97 ? 0.337 5.876 -3.796 1.00 86.81 97 ARG A O 1
ATOM 771 N N . GLN A 1 98 ? -0.114 7.590 -5.177 1.00 84.81 98 GLN A N 1
ATOM 772 C CA . GLN A 1 98 ? -1.521 7.746 -4.777 1.00 84.81 98 GLN A CA 1
ATOM 773 C C . GLN A 1 98 ? -2.359 6.478 -4.960 1.00 84.81 98 GLN A C 1
ATOM 775 O O . GLN A 1 98 ? -3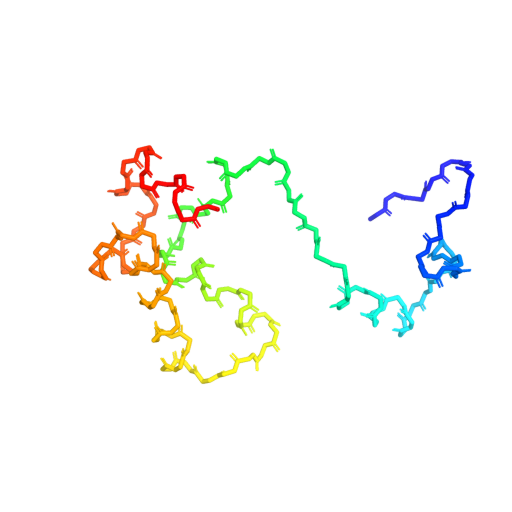.320 6.276 -4.234 1.00 84.81 98 GLN A O 1
ATOM 780 N N . ARG A 1 99 ? -2.014 5.644 -5.943 1.00 86.38 99 ARG A N 1
ATOM 781 C CA . ARG A 1 99 ? -2.728 4.400 -6.238 1.00 86.38 99 ARG A CA 1
ATOM 782 C C . ARG A 1 99 ? -2.301 3.227 -5.354 1.00 86.38 99 ARG A C 1
ATOM 784 O O . ARG A 1 99 ? -3.045 2.265 -5.251 1.00 86.38 99 ARG A O 1
ATOM 791 N N . VAL A 1 100 ? -1.110 3.293 -4.759 1.00 84.81 100 VAL A N 1
ATOM 792 C CA . VAL A 1 100 ? -0.572 2.255 -3.861 1.00 84.81 100 VAL A CA 1
ATOM 793 C C . VAL A 1 100 ? -0.852 2.565 -2.385 1.00 84.81 100 VAL A C 1
ATOM 795 O O . VAL A 1 100 ? -0.921 1.636 -1.584 1.00 84.81 100 VAL A O 1
ATOM 798 N N . ALA A 1 101 ? -0.940 3.851 -2.034 1.00 76.75 101 ALA A N 1
ATOM 799 C CA . ALA A 1 101 ? -1.033 4.348 -0.661 1.00 76.75 101 ALA A CA 1
ATOM 800 C C . ALA A 1 101 ? -2.383 4.113 0.032 1.00 76.75 101 ALA A C 1
ATOM 802 O O . ALA A 1 101 ? -3.410 3.963 -0.666 1.00 76.75 101 ALA A O 1
#

Organism: NCBI:txid1449351

Radius of gyration: 17.6 Å; chains: 1; bounding box: 37×32×44 Å